Protein AF-A0A3N5PC79-F1 (afdb_monomer_lite)

Foldseek 3Di:
DDDDDDDDPPPDDDDDDDDDDDDDDDDPDPDDDPDDDDDDQLCDDAQVSLDPVQLQWRWGQDPSDTDIDGHDFAFRPDDDAQQQWTWTHDRSHTDIDGHFVSWDDPVDPQWDWTDDRRHTDTHGDD

Sequence (126 aa):
MKGHAATIVVSLCVLGLSFSACGSGSTSNASGSDAGSDANVIECVVSADCEDKNPCTLSECVDNVCEQELAPDGDAEDQTEGDCRKTVCKFGSPQYEIDNGDVPDDDEPCTLDVCSNGLPSSTPKL

Structure (mmCIF, N/CA/C/O backbone):
data_AF-A0A3N5PC79-F1
#
_entry.id   AF-A0A3N5PC79-F1
#
loop_
_atom_site.group_PDB
_atom_site.id
_atom_site.type_symbol
_atom_site.label_atom_id
_atom_site.label_alt_id
_atom_site.label_comp_id
_atom_site.label_asym_id
_atom_site.label_entity_id
_atom_site.label_seq_id
_atom_site.pdbx_PDB_ins_code
_atom_site.Cartn_x
_atom_site.Cartn_y
_atom_site.Cartn_z
_atom_site.occupancy
_atom_site.B_iso_or_equiv
_atom_site.auth_seq_id
_atom_site.auth_comp_id
_atom_site.auth_asym_id
_atom_site.auth_atom_id
_atom_site.pdbx_PDB_model_num
ATOM 1 N N . MET A 1 1 ? -11.152 -39.078 -16.087 1.00 46.62 1 MET A N 1
ATOM 2 C CA . MET A 1 1 ? -11.091 -39.834 -14.817 1.00 46.62 1 MET A CA 1
ATOM 3 C C . MET A 1 1 ? -9.897 -40.780 -14.879 1.00 46.62 1 MET A C 1
ATOM 5 O O . MET A 1 1 ? -10.026 -41.903 -15.345 1.00 46.62 1 MET A O 1
ATOM 9 N N . LYS A 1 2 ? -8.707 -40.280 -14.543 1.00 44.22 2 LYS A N 1
ATOM 10 C CA . LYS A 1 2 ? -7.456 -41.049 -14.477 1.00 44.22 2 LYS A CA 1
ATOM 11 C C . LYS A 1 2 ? -6.890 -40.783 -13.086 1.00 44.22 2 LYS A C 1
ATOM 13 O O . LYS A 1 2 ? -6.704 -39.626 -12.721 1.00 44.22 2 LYS A O 1
ATOM 18 N N . GLY A 1 3 ? -6.827 -41.844 -12.285 1.00 42.31 3 GLY A N 1
ATOM 19 C CA . GLY A 1 3 ? -6.562 -41.791 -10.852 1.00 42.31 3 GLY A CA 1
ATOM 20 C C . GLY A 1 3 ? -5.117 -41.410 -10.560 1.00 42.31 3 GLY A C 1
ATOM 21 O O . GLY A 1 3 ? -4.196 -42.032 -11.082 1.00 42.31 3 GLY A O 1
ATOM 22 N N . HIS A 1 4 ? -4.944 -40.396 -9.718 1.00 49.94 4 HIS A N 1
ATOM 23 C CA . HIS A 1 4 ? -3.666 -40.057 -9.113 1.00 49.94 4 HIS A CA 1
ATOM 24 C C . HIS A 1 4 ? -3.476 -40.971 -7.901 1.00 49.94 4 HIS A C 1
ATOM 26 O O . HIS A 1 4 ? -4.223 -40.885 -6.927 1.00 49.94 4 HIS A O 1
ATOM 32 N N . ALA A 1 5 ? -2.526 -41.899 -8.001 1.00 51.75 5 ALA A N 1
ATOM 33 C CA . ALA A 1 5 ? -2.123 -42.751 -6.895 1.00 51.75 5 ALA A CA 1
ATOM 34 C C . ALA A 1 5 ? -1.382 -41.899 -5.853 1.00 51.75 5 ALA A C 1
ATOM 36 O O . ALA A 1 5 ? -0.347 -41.305 -6.144 1.00 51.75 5 ALA A O 1
ATOM 37 N N . ALA A 1 6 ? -1.955 -41.825 -4.654 1.00 50.81 6 ALA A N 1
ATOM 38 C CA . ALA A 1 6 ? -1.382 -41.169 -3.493 1.00 50.81 6 ALA A CA 1
ATOM 39 C C . ALA A 1 6 ? -0.242 -42.024 -2.918 1.00 50.81 6 ALA A C 1
ATOM 41 O O . ALA A 1 6 ? -0.481 -43.113 -2.396 1.00 50.81 6 ALA A O 1
ATOM 42 N N . THR A 1 7 ? 0.990 -41.524 -2.986 1.00 51.09 7 THR A N 1
ATOM 43 C CA . THR A 1 7 ? 2.131 -42.112 -2.274 1.00 51.09 7 THR A CA 1
ATOM 44 C C . THR A 1 7 ? 2.308 -41.360 -0.959 1.00 51.09 7 THR A C 1
ATOM 46 O O . THR A 1 7 ? 2.876 -40.273 -0.917 1.00 51.09 7 THR A O 1
ATOM 49 N N . ILE A 1 8 ? 1.771 -41.929 0.119 1.00 56.06 8 ILE A N 1
ATOM 50 C CA . ILE A 1 8 ? 1.940 -41.438 1.490 1.00 56.06 8 ILE A CA 1
ATOM 51 C C . ILE A 1 8 ? 3.321 -41.894 1.977 1.00 56.06 8 ILE A C 1
ATOM 53 O O . ILE A 1 8 ? 3.517 -43.067 2.293 1.00 56.06 8 ILE A O 1
ATOM 57 N N . VAL A 1 9 ? 4.286 -40.977 2.047 1.00 55.69 9 VAL A N 1
ATOM 58 C CA . VAL A 1 9 ? 5.548 -41.203 2.766 1.00 55.69 9 VAL A CA 1
ATOM 59 C C . VAL A 1 9 ? 5.319 -40.961 4.256 1.00 55.69 9 VAL A C 1
ATOM 61 O O . VAL A 1 9 ? 5.423 -39.847 4.761 1.00 55.69 9 VAL A O 1
ATOM 64 N N . VAL A 1 10 ? 4.964 -42.030 4.968 1.00 54.50 10 VAL A N 1
ATOM 65 C CA . VAL A 1 10 ? 4.927 -42.052 6.434 1.00 54.50 10 VAL A CA 1
ATOM 66 C C . VAL A 1 10 ? 6.371 -42.050 6.943 1.00 54.50 10 VAL A C 1
ATOM 68 O O . VAL A 1 10 ? 7.005 -43.099 7.031 1.00 54.50 10 VAL A O 1
ATOM 71 N N . SER A 1 11 ? 6.910 -40.871 7.257 1.00 65.12 11 SER A N 1
ATOM 72 C CA . SER A 1 11 ? 8.183 -40.745 7.975 1.00 65.12 11 SER A CA 1
ATOM 73 C C . SER A 1 11 ? 7.909 -40.788 9.479 1.00 65.12 11 SER A C 1
ATOM 75 O O . SER A 1 11 ? 7.469 -39.810 10.083 1.00 65.12 11 SER A O 1
ATOM 77 N N . LEU A 1 12 ? 8.097 -41.971 10.065 1.00 54.81 12 LEU A N 1
ATOM 78 C CA . LEU A 1 12 ? 7.927 -42.252 11.488 1.00 54.81 12 LEU A CA 1
ATOM 79 C C . LEU A 1 12 ? 9.292 -42.246 12.196 1.00 54.81 12 LEU A C 1
ATOM 81 O O . LEU A 1 12 ? 10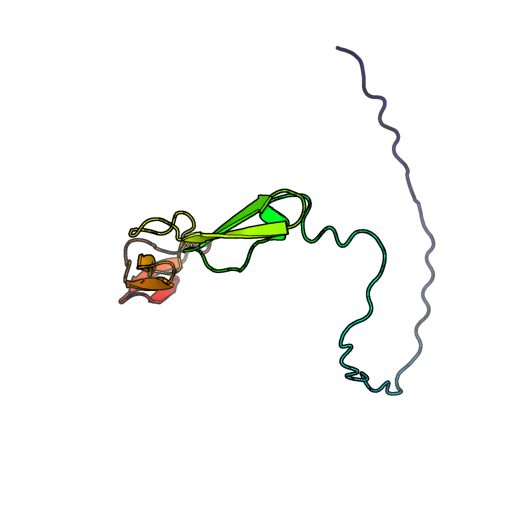.140 -43.087 11.926 1.00 54.81 12 LEU A O 1
ATOM 85 N N . CYS A 1 13 ? 9.408 -41.340 13.171 1.00 45.62 13 CYS A N 1
ATOM 86 C CA . CYS A 1 13 ? 10.140 -41.474 14.435 1.00 45.62 13 CYS A CA 1
ATOM 87 C C . CYS A 1 13 ? 11.677 -41.648 14.405 1.00 45.62 13 CYS A C 1
ATOM 89 O O . CYS A 1 13 ? 12.191 -42.760 14.330 1.00 45.62 13 CYS A O 1
ATOM 91 N N . VAL A 1 14 ? 12.409 -40.565 14.699 1.00 59.50 14 VAL A N 1
ATOM 92 C CA . VAL A 1 14 ? 13.626 -40.662 15.526 1.00 59.50 14 VAL A CA 1
ATOM 93 C C . VAL A 1 14 ? 13.516 -39.653 16.667 1.00 59.50 14 VAL A C 1
ATOM 95 O O . VAL A 1 14 ? 13.789 -38.466 16.519 1.00 59.50 14 VAL A O 1
ATOM 98 N N . LEU A 1 15 ? 13.066 -40.150 17.819 1.00 56.19 15 LEU A N 1
ATOM 99 C CA . LEU A 1 15 ? 13.215 -39.499 19.116 1.00 56.19 15 LEU A CA 1
ATOM 100 C C . LEU A 1 15 ? 14.710 -39.440 19.458 1.00 56.19 15 LEU A C 1
ATOM 102 O O . LEU A 1 15 ? 15.323 -40.467 19.741 1.00 56.19 15 LEU A O 1
ATOM 106 N N . GLY A 1 16 ? 15.283 -38.239 19.446 1.00 55.56 16 GLY A N 1
ATOM 107 C CA . GLY A 1 16 ? 16.656 -37.975 19.870 1.00 55.56 16 GLY A CA 1
ATOM 108 C C . GLY A 1 16 ? 16.728 -36.679 20.667 1.00 55.56 16 GLY A C 1
ATOM 109 O O . GLY A 1 16 ? 17.079 -35.635 20.132 1.00 55.56 16 GLY A O 1
ATOM 110 N N . LEU A 1 17 ? 16.359 -36.743 21.948 1.00 57.84 17 LEU A N 1
ATOM 111 C CA . LEU A 1 17 ? 16.592 -35.669 22.914 1.00 57.84 17 LEU A CA 1
ATOM 112 C C . LEU A 1 17 ? 18.095 -35.568 23.205 1.00 57.84 17 LEU A C 1
ATOM 114 O O . LEU A 1 17 ? 18.712 -36.534 23.652 1.00 57.84 17 LEU A O 1
ATOM 118 N N . SER A 1 18 ? 18.684 -34.392 23.009 1.00 63.94 18 SER A N 1
ATOM 119 C CA . SER A 1 18 ? 19.981 -34.024 23.585 1.00 63.94 18 SER A CA 1
ATOM 120 C C . SER A 1 18 ? 19.963 -32.539 23.943 1.00 63.94 18 SER A C 1
ATOM 122 O O . SER A 1 18 ? 19.897 -31.679 23.072 1.00 63.94 18 SER A O 1
ATOM 124 N N . PHE A 1 19 ? 19.980 -32.256 25.246 1.00 59.66 19 PHE A N 1
ATOM 125 C CA . PHE A 1 19 ? 20.187 -30.929 25.825 1.00 59.66 19 PHE A CA 1
ATOM 126 C C . PHE A 1 19 ? 21.679 -30.743 26.150 1.00 59.66 19 PHE A C 1
ATOM 128 O O . PHE A 1 19 ? 22.242 -31.590 26.841 1.00 59.66 19 PHE A O 1
ATOM 135 N N . SER A 1 20 ? 22.295 -29.650 25.681 1.00 63.16 20 SER A N 1
ATOM 136 C CA . SER A 1 20 ? 23.518 -28.976 26.195 1.00 63.16 20 SER A CA 1
ATOM 137 C C . SER A 1 20 ? 24.054 -28.055 25.087 1.00 63.16 20 SER A C 1
ATOM 139 O O . SER A 1 20 ? 24.104 -28.490 23.948 1.00 63.16 20 SER A O 1
ATOM 141 N N . ALA A 1 21 ? 24.529 -26.824 25.269 1.00 50.47 21 ALA A N 1
ATOM 142 C CA . ALA A 1 21 ? 24.688 -25.925 26.404 1.00 50.47 21 ALA A CA 1
ATOM 143 C C . ALA A 1 21 ? 25.015 -24.515 25.840 1.00 50.47 21 ALA A C 1
ATOM 145 O O . ALA A 1 21 ? 25.256 -24.344 24.647 1.00 50.47 21 ALA A O 1
ATOM 146 N N . CYS A 1 22 ? 25.012 -23.519 26.726 1.00 54.88 22 CYS A N 1
ATOM 147 C CA . CYS A 1 22 ? 25.282 -22.095 26.514 1.00 54.88 22 CYS A CA 1
ATOM 148 C C . CYS A 1 22 ? 26.673 -21.764 25.922 1.00 54.88 22 CYS A C 1
ATOM 150 O O . CYS A 1 22 ? 27.679 -22.297 26.380 1.00 54.88 22 CYS A O 1
ATOM 152 N N . GLY A 1 23 ? 26.696 -20.767 25.022 1.00 51.34 23 GLY A N 1
ATOM 153 C CA . GLY A 1 23 ? 27.718 -19.714 24.962 1.00 51.34 23 GLY A CA 1
ATOM 154 C C . GLY A 1 23 ? 28.928 -19.930 24.049 1.00 51.34 23 GLY A C 1
ATOM 155 O O . GLY A 1 23 ? 29.824 -20.696 24.384 1.00 51.34 23 GLY A O 1
ATOM 156 N N . SER A 1 24 ? 29.032 -19.134 22.976 1.00 50.31 24 SER A N 1
ATOM 157 C CA . SER A 1 24 ? 30.162 -18.217 22.700 1.00 50.31 24 SER A CA 1
ATOM 158 C C . SER A 1 24 ? 30.006 -17.551 21.329 1.00 50.31 24 SER A C 1
ATOM 160 O O . SER A 1 24 ? 29.493 -18.148 20.390 1.00 50.31 24 SER A O 1
ATOM 162 N N . GLY A 1 25 ? 30.398 -16.279 21.260 1.00 55.03 25 GLY A N 1
ATOM 163 C CA . GLY A 1 25 ? 30.083 -15.355 20.177 1.00 55.03 25 GLY A CA 1
ATOM 164 C C . GLY A 1 25 ? 30.579 -15.749 18.789 1.00 55.03 25 GLY A C 1
ATOM 165 O O . GLY A 1 25 ? 31.558 -16.469 18.606 1.00 55.03 25 GLY A O 1
ATOM 166 N N . SER A 1 26 ? 29.912 -15.188 17.789 1.00 57.38 26 SER A N 1
ATOM 167 C CA . SER A 1 26 ? 30.460 -15.025 16.452 1.00 57.38 26 SER A CA 1
ATOM 168 C C . SER A 1 26 ? 30.000 -13.676 15.928 1.00 57.38 26 SER A 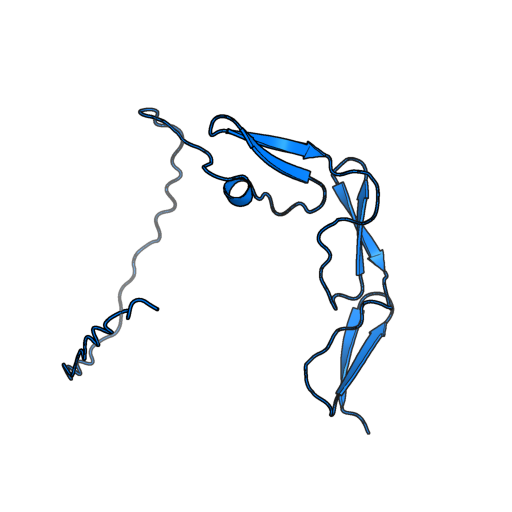C 1
ATOM 170 O O . SER A 1 26 ? 28.820 -13.418 15.719 1.00 57.38 26 SER A O 1
ATOM 172 N N . THR A 1 27 ? 30.985 -12.798 15.821 1.00 51.34 27 THR A N 1
ATOM 173 C CA . THR A 1 27 ? 30.979 -11.529 15.112 1.00 51.34 27 THR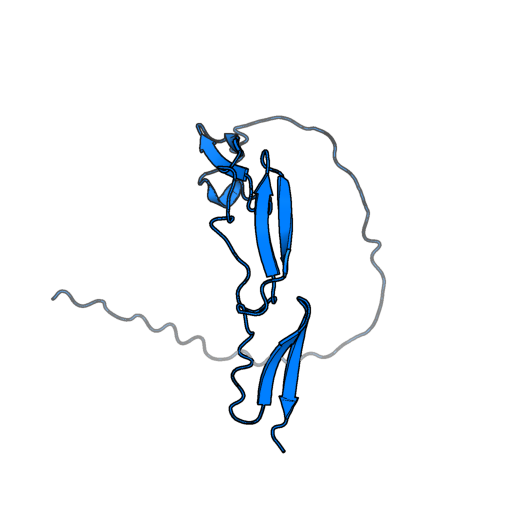 A CA 1
ATOM 174 C C . THR A 1 27 ? 30.312 -11.687 13.746 1.00 51.34 27 THR A C 1
ATOM 176 O O . THR A 1 27 ? 30.863 -12.352 12.869 1.00 51.34 27 THR A O 1
ATOM 179 N N . SER A 1 28 ? 29.149 -11.071 13.538 1.00 55.94 28 SER A N 1
ATOM 180 C CA . SER A 1 28 ? 28.620 -10.849 12.194 1.00 55.94 28 SER A CA 1
ATOM 181 C C . SER A 1 28 ? 29.512 -9.817 11.512 1.00 55.94 28 SER A C 1
ATOM 183 O O . SER A 1 28 ? 29.421 -8.611 11.736 1.00 55.94 28 SER A O 1
ATOM 185 N N . ASN A 1 29 ? 30.447 -10.362 10.745 1.00 55.38 29 ASN A N 1
ATOM 186 C CA . ASN A 1 29 ? 31.326 -9.686 9.818 1.00 55.38 29 ASN A CA 1
ATOM 187 C C . ASN A 1 29 ? 30.466 -8.949 8.778 1.00 55.38 29 ASN A C 1
ATOM 189 O O . ASN A 1 29 ? 29.943 -9.565 7.853 1.00 55.38 29 ASN A O 1
ATOM 193 N N . ALA A 1 30 ? 30.296 -7.637 8.944 1.00 57.66 30 ALA A N 1
ATOM 194 C CA . ALA A 1 30 ? 29.848 -6.768 7.868 1.00 57.66 30 ALA A CA 1
ATOM 195 C C . ALA A 1 30 ? 31.009 -6.636 6.875 1.00 57.66 30 ALA A C 1
ATOM 197 O O . ALA A 1 30 ? 31.887 -5.788 7.026 1.00 57.66 30 ALA A O 1
ATOM 198 N N . SER A 1 31 ? 31.055 -7.526 5.889 1.00 56.69 31 SER A N 1
ATOM 199 C CA . SER A 1 31 ? 31.851 -7.315 4.686 1.00 56.69 31 SER A CA 1
ATOM 200 C C . SER A 1 31 ? 30.900 -6.919 3.574 1.00 56.69 31 SER A C 1
ATOM 202 O O . SER A 1 31 ? 30.129 -7.740 3.086 1.00 56.69 31 SER A O 1
ATOM 204 N N . GLY A 1 32 ? 30.962 -5.639 3.205 1.00 58.12 32 GLY A N 1
ATOM 205 C CA . GLY A 1 32 ? 30.520 -5.197 1.894 1.00 58.12 32 GLY A CA 1
ATOM 206 C C . GLY A 1 32 ? 31.238 -5.997 0.809 1.00 58.12 32 GLY A C 1
ATOM 207 O O . GLY A 1 32 ? 32.350 -6.497 1.003 1.00 58.12 32 GLY A O 1
ATOM 208 N N . SER A 1 33 ? 30.576 -6.165 -0.322 1.00 56.16 33 SER A N 1
ATOM 209 C CA . SER A 1 33 ? 31.168 -6.758 -1.513 1.00 56.16 33 SER A CA 1
ATOM 210 C C . SER A 1 33 ? 30.676 -5.963 -2.708 1.00 56.16 33 SER A C 1
ATOM 212 O O . SER A 1 33 ? 29.598 -6.209 -3.238 1.00 56.16 33 SER A O 1
ATOM 214 N N . ASP A 1 34 ? 31.482 -4.970 -3.072 1.00 54.44 34 ASP A N 1
ATOM 215 C CA . ASP A 1 34 ? 31.491 -4.386 -4.403 1.00 54.44 34 ASP A CA 1
ATOM 216 C C . ASP A 1 34 ? 31.979 -5.434 -5.425 1.00 54.44 34 ASP A C 1
ATOM 218 O O . ASP A 1 34 ? 32.950 -6.147 -5.177 1.00 54.44 34 ASP A O 1
ATOM 222 N N . ALA A 1 35 ? 31.293 -5.470 -6.570 1.00 62.72 35 ALA A N 1
ATOM 223 C CA . ALA A 1 35 ? 31.724 -5.871 -7.916 1.00 62.72 35 ALA A CA 1
ATOM 224 C C . ALA A 1 35 ? 32.612 -7.128 -8.119 1.00 62.72 35 ALA A C 1
ATOM 226 O O . ALA A 1 35 ? 33.826 -7.115 -7.917 1.00 62.72 35 ALA A O 1
ATOM 227 N N . GLY A 1 36 ? 32.017 -8.154 -8.745 1.00 49.66 36 GLY A N 1
ATOM 228 C CA . GLY A 1 36 ? 32.711 -9.238 -9.449 1.00 49.66 36 GLY A CA 1
ATOM 229 C C . GLY A 1 36 ? 31.810 -9.865 -10.520 1.00 49.66 36 GLY A C 1
ATOM 230 O O . GLY A 1 36 ? 30.896 -10.615 -10.201 1.00 49.66 36 GLY A O 1
ATOM 231 N N . SER A 1 37 ? 32.048 -9.520 -11.783 1.00 68.25 37 SER A N 1
ATOM 232 C CA . SER A 1 37 ? 31.387 -10.043 -12.986 1.00 68.25 37 SER A CA 1
ATOM 233 C C . SER A 1 37 ? 31.817 -11.479 -13.315 1.00 68.25 37 SER A C 1
ATOM 235 O O . SER A 1 37 ? 33.019 -11.718 -13.343 1.00 68.25 37 SER A O 1
ATOM 237 N 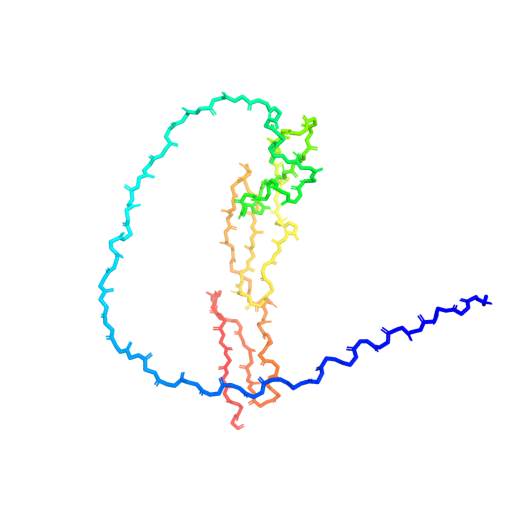N . ASP A 1 38 ? 30.870 -12.387 -13.610 1.00 57.62 38 ASP A N 1
ATOM 238 C CA . ASP A 1 38 ? 30.854 -13.250 -14.816 1.00 57.62 38 ASP A CA 1
ATOM 239 C C . ASP A 1 38 ? 29.710 -14.302 -14.802 1.00 57.62 38 ASP A C 1
ATOM 241 O O . ASP A 1 38 ? 29.508 -15.007 -13.817 1.00 57.62 38 ASP A O 1
ATOM 245 N N . ALA A 1 39 ? 29.044 -14.442 -15.963 1.00 55.44 39 ALA A N 1
ATOM 246 C CA . ALA A 1 39 ? 28.032 -15.434 -16.386 1.00 55.44 39 ALA A CA 1
ATOM 247 C C . ALA A 1 39 ? 26.545 -15.199 -16.008 1.00 55.44 39 ALA A C 1
ATOM 249 O O . ALA A 1 39 ? 26.055 -15.666 -14.989 1.00 55.44 39 ALA A O 1
ATOM 250 N N . ASN A 1 40 ? 25.823 -14.566 -16.947 1.00 52.53 40 ASN A N 1
ATOM 251 C CA . ASN A 1 40 ? 24.359 -14.434 -17.040 1.00 52.53 40 ASN A CA 1
ATOM 252 C C . ASN A 1 40 ? 23.687 -13.934 -15.749 1.00 52.53 40 ASN A C 1
ATOM 254 O O . ASN A 1 40 ? 23.045 -14.691 -15.024 1.00 52.53 40 ASN A O 1
ATOM 258 N N . VAL A 1 41 ? 23.860 -12.639 -15.471 1.00 67.38 41 VAL A N 1
ATOM 259 C CA . VAL A 1 41 ? 23.102 -11.950 -14.423 1.00 67.38 41 VAL A CA 1
ATOM 260 C C . VAL A 1 41 ? 21.674 -11.782 -14.941 1.00 67.38 41 VAL A C 1
ATOM 262 O O . VAL A 1 41 ? 21.332 -10.756 -15.514 1.00 67.38 41 VAL A O 1
ATOM 265 N N . ILE A 1 42 ? 20.880 -12.845 -14.821 1.00 72.31 42 ILE A N 1
ATOM 266 C CA . ILE A 1 42 ? 19.424 -12.751 -14.877 1.00 72.31 42 ILE A CA 1
ATOM 267 C C . ILE A 1 42 ? 19.034 -11.960 -13.633 1.00 72.31 42 ILE A C 1
ATOM 269 O O . ILE A 1 42 ? 19.152 -12.476 -12.521 1.00 72.31 42 ILE A O 1
ATOM 273 N N . GLU A 1 43 ? 18.653 -10.700 -13.814 1.00 85.12 43 GLU A N 1
ATOM 274 C CA . GLU A 1 43 ? 18.195 -9.846 -12.716 1.00 85.12 43 GLU A CA 1
ATOM 275 C C . GLU A 1 43 ? 16.776 -10.234 -12.290 1.00 85.12 43 GLU A C 1
ATOM 277 O O . GLU A 1 43 ? 16.447 -10.198 -11.108 1.00 85.12 43 GLU A O 1
ATOM 282 N N . CYS A 1 44 ? 15.970 -10.696 -13.246 1.00 94.56 44 CYS A N 1
ATOM 283 C CA . CYS A 1 44 ? 14.604 -11.142 -13.029 1.00 94.56 44 CYS A CA 1
ATOM 284 C C . CYS A 1 44 ? 14.218 -12.255 -14.009 1.00 94.56 44 CYS A C 1
ATOM 286 O O . CYS A 1 44 ? 14.741 -12.334 -15.123 1.00 94.56 44 CYS A O 1
ATOM 288 N N . VAL A 1 45 ? 13.283 -13.112 -13.605 1.00 95.44 45 VAL A N 1
ATOM 289 C CA . VAL A 1 45 ? 12.644 -14.118 -14.471 1.00 95.44 45 VAL A CA 1
ATOM 290 C C . VAL A 1 45 ? 11.179 -13.758 -14.714 1.00 95.44 45 VAL A C 1
ATOM 292 O O . VAL A 1 45 ? 10.634 -14.041 -15.782 1.00 95.44 45 VAL A O 1
ATOM 295 N N . VAL A 1 46 ? 10.534 -13.136 -13.729 1.00 94.69 46 VAL A N 1
ATOM 296 C CA . VAL A 1 46 ? 9.163 -12.622 -13.797 1.00 94.69 46 VAL A CA 1
ATOM 297 C C . VAL A 1 46 ? 9.103 -11.210 -13.220 1.00 94.69 46 VAL A C 1
ATOM 299 O O . VAL A 1 46 ? 9.931 -10.839 -12.395 1.00 94.69 46 VAL A O 1
ATOM 302 N N . SER A 1 47 ? 8.095 -10.420 -13.597 1.00 93.00 47 SER A N 1
ATOM 303 C CA . SER A 1 47 ? 7.935 -9.036 -13.115 1.00 93.00 47 SER A CA 1
ATOM 304 C C . SER A 1 47 ? 7.860 -8.911 -11.586 1.00 93.00 47 SER A C 1
ATOM 306 O O . SER A 1 47 ? 8.287 -7.906 -11.031 1.00 93.00 47 SER A O 1
ATOM 308 N N . ALA A 1 48 ? 7.382 -9.950 -10.891 1.00 91.88 48 ALA A N 1
ATOM 309 C CA . ALA A 1 48 ? 7.349 -9.991 -9.427 1.00 91.88 48 ALA A CA 1
ATOM 310 C C . ALA A 1 48 ? 8.749 -10.002 -8.779 1.00 91.88 48 ALA A C 1
ATOM 312 O O . ALA A 1 48 ? 8.884 -9.588 -7.632 1.00 91.88 48 ALA A O 1
ATOM 313 N N . ASP A 1 49 ? 9.792 -10.429 -9.499 1.00 94.19 49 ASP A N 1
ATOM 314 C CA . ASP A 1 49 ? 11.177 -10.364 -9.009 1.00 94.19 49 ASP A CA 1
ATOM 315 C C . ASP A 1 49 ? 11.691 -8.911 -8.944 1.00 94.19 49 ASP A C 1
ATOM 317 O O . ASP A 1 49 ? 12.665 -8.628 -8.251 1.00 94.19 49 ASP A O 1
ATOM 321 N N . CYS A 1 50 ? 11.018 -7.991 -9.645 1.00 93.12 50 CYS A N 1
ATOM 322 C CA . CYS A 1 50 ? 11.362 -6.575 -9.760 1.00 93.12 50 CYS A CA 1
ATOM 323 C C . CYS A 1 50 ? 10.552 -5.665 -8.820 1.00 93.12 50 CYS A C 1
ATOM 325 O O . CYS A 1 50 ? 10.581 -4.443 -8.975 1.00 93.12 50 CYS A O 1
ATOM 327 N N . GLU A 1 51 ? 9.782 -6.229 -7.885 1.00 90.62 51 GLU A N 1
ATOM 328 C CA . GLU A 1 51 ? 8.943 -5.455 -6.967 1.00 90.62 51 GLU A CA 1
ATOM 329 C C . GLU A 1 51 ? 9.800 -4.528 -6.079 1.00 90.62 51 GLU A C 1
ATOM 331 O O . GLU A 1 51 ? 10.632 -4.984 -5.292 1.00 90.62 51 GLU A O 1
ATOM 336 N N . ASP A 1 52 ? 9.576 -3.216 -6.172 1.00 91.50 52 ASP A N 1
ATOM 337 C CA . ASP A 1 52 ? 10.364 -2.177 -5.490 1.00 91.50 52 ASP A CA 1
ATOM 338 C C . ASP A 1 52 ? 9.660 -1.585 -4.251 1.00 91.50 52 ASP A C 1
ATOM 340 O O . ASP A 1 52 ? 10.178 -0.670 -3.606 1.00 91.50 52 ASP A O 1
ATOM 344 N N . LYS A 1 53 ? 8.488 -2.134 -3.899 1.00 92.31 53 LYS A N 1
ATOM 345 C CA . LYS A 1 53 ? 7.597 -1.677 -2.816 1.00 92.31 53 LYS A CA 1
ATOM 346 C C . LYS A 1 53 ? 7.034 -0.268 -3.008 1.00 92.31 53 LYS A C 1
ATOM 348 O O . LYS A 1 53 ? 6.453 0.277 -2.067 1.00 92.31 53 LYS A O 1
ATOM 353 N N . ASN A 1 54 ? 7.166 0.318 -4.193 1.00 95.12 54 ASN A N 1
ATOM 354 C CA . ASN A 1 54 ? 6.502 1.560 -4.534 1.00 95.12 54 ASN A CA 1
ATOM 355 C C . ASN A 1 54 ? 5.214 1.247 -5.320 1.00 95.12 54 ASN A C 1
ATOM 357 O O . ASN A 1 54 ? 5.278 0.866 -6.481 1.00 95.12 54 ASN A O 1
ATOM 361 N N . PRO A 1 55 ? 4.020 1.462 -4.737 1.00 96.06 55 PRO A N 1
ATOM 362 C CA . PRO A 1 55 ? 2.751 1.171 -5.414 1.00 96.06 55 PRO A CA 1
ATOM 363 C C . PRO A 1 55 ? 2.454 2.132 -6.582 1.00 96.06 55 PRO A C 1
ATOM 365 O O . PRO A 1 55 ? 1.429 2.014 -7.246 1.00 96.06 55 PRO A O 1
ATOM 368 N N . CYS A 1 56 ? 3.329 3.116 -6.812 1.00 97.81 56 CYS A N 1
ATOM 369 C CA . CYS A 1 56 ? 3.224 4.097 -7.883 1.00 97.81 56 CYS A CA 1
ATOM 370 C C . CYS A 1 56 ? 4.239 3.893 -9.010 1.00 97.81 56 CYS A C 1
ATOM 372 O O . CYS A 1 56 ? 4.364 4.750 -9.889 1.00 97.81 56 CYS A O 1
ATOM 374 N N . THR A 1 57 ? 4.938 2.766 -9.016 1.00 96.69 57 THR A N 1
ATOM 375 C CA . THR A 1 57 ? 5.741 2.294 -10.142 1.00 96.69 57 THR A CA 1
ATOM 376 C C . THR A 1 57 ? 5.224 0.938 -10.599 1.00 96.69 57 THR A C 1
ATOM 378 O O . THR A 1 57 ? 4.660 0.160 -9.834 1.00 96.69 57 THR A O 1
ATOM 381 N N . LEU A 1 58 ? 5.370 0.679 -11.891 1.00 93.75 58 LEU A N 1
ATOM 382 C CA . LEU A 1 58 ? 5.090 -0.604 -12.508 1.00 93.75 58 LEU A CA 1
ATOM 383 C C . LEU A 1 58 ? 6.431 -1.226 -12.861 1.00 93.75 58 LEU A C 1
ATOM 385 O O . LEU A 1 58 ? 7.177 -0.669 -13.665 1.00 93.75 58 LEU A O 1
ATOM 389 N N . SER A 1 59 ? 6.729 -2.365 -12.247 1.00 94.12 59 SER A N 1
ATOM 390 C CA . SER A 1 59 ? 7.937 -3.122 -12.545 1.00 94.12 59 SER A CA 1
ATOM 391 C C . SER A 1 59 ? 7.633 -4.217 -13.559 1.00 94.12 59 SER A C 1
ATOM 393 O O . SER A 1 59 ? 6.735 -5.034 -13.346 1.00 94.12 59 SER A O 1
ATOM 395 N N . GLU A 1 60 ? 8.402 -4.275 -14.641 1.00 94.75 60 GLU A N 1
ATOM 396 C CA . GLU A 1 60 ? 8.334 -5.343 -15.635 1.00 94.75 60 GLU A CA 1
ATOM 397 C C . GLU A 1 60 ? 9.699 -6.011 -15.784 1.00 94.75 60 GLU A C 1
ATOM 399 O O . GLU A 1 60 ? 10.739 -5.356 -15.783 1.00 94.75 60 GLU A O 1
ATOM 404 N N . CYS A 1 61 ? 9.694 -7.337 -15.911 1.00 96.12 61 CYS A N 1
ATOM 405 C CA . CYS A 1 61 ? 10.899 -8.066 -16.266 1.00 96.12 61 CYS A CA 1
ATOM 406 C C . CYS A 1 61 ? 10.987 -8.221 -17.787 1.00 96.12 61 CYS A C 1
ATOM 408 O O . CYS A 1 61 ? 10.278 -9.047 -18.369 1.00 96.12 61 CYS A O 1
ATOM 410 N N . VAL A 1 62 ? 11.877 -7.459 -18.421 1.00 95.25 62 VAL A N 1
ATOM 411 C CA . VAL A 1 62 ? 12.088 -7.462 -19.874 1.00 95.25 62 VAL A CA 1
ATOM 412 C C . VAL A 1 62 ? 13.515 -7.910 -20.162 1.00 95.25 62 VAL A C 1
ATOM 414 O O . VAL A 1 62 ? 14.471 -7.368 -19.623 1.00 95.25 62 VAL A O 1
ATOM 417 N N . ASP A 1 63 ? 13.677 -8.951 -20.983 1.00 94.12 63 ASP A N 1
ATOM 418 C CA . ASP A 1 63 ? 14.991 -9.503 -21.353 1.00 94.12 63 ASP A CA 1
ATOM 419 C C . ASP A 1 63 ? 15.920 -9.821 -20.155 1.00 94.12 63 ASP A C 1
ATOM 421 O O . ASP A 1 63 ? 17.147 -9.797 -20.270 1.00 94.12 63 ASP A O 1
ATOM 425 N N . ASN A 1 64 ? 15.330 -10.243 -19.029 1.00 94.25 64 ASN A N 1
ATOM 426 C CA . ASN A 1 64 ? 15.991 -10.525 -17.744 1.00 94.25 64 ASN A CA 1
ATOM 427 C C . ASN A 1 64 ? 16.552 -9.287 -17.019 1.00 94.25 64 ASN A C 1
ATOM 429 O O . ASN A 1 64 ? 17.459 -9.431 -16.195 1.00 94.25 64 ASN A O 1
ATOM 433 N N . VAL A 1 65 ? 16.024 -8.101 -17.323 1.00 93.75 65 VAL A N 1
ATOM 434 C CA . VAL A 1 65 ? 16.334 -6.819 -16.681 1.00 93.75 65 VAL A CA 1
ATOM 435 C C . VAL A 1 65 ? 15.045 -6.225 -16.116 1.00 93.75 65 VAL A C 1
ATOM 437 O O . VAL A 1 65 ? 13.988 -6.306 -16.744 1.00 93.75 65 VAL A O 1
ATOM 440 N N . CYS A 1 66 ? 15.130 -5.632 -14.927 1.00 94.75 66 CYS A N 1
ATOM 441 C CA . CYS A 1 66 ? 13.996 -4.935 -14.331 1.00 94.75 66 CYS A CA 1
ATOM 442 C C . CYS A 1 66 ? 13.841 -3.541 -14.942 1.00 94.75 66 CYS A C 1
ATOM 444 O O . CYS A 1 66 ? 14.673 -2.656 -14.728 1.00 94.75 66 CYS A O 1
ATOM 446 N N . GLU A 1 67 ? 12.752 -3.329 -15.668 1.00 94.50 67 GLU A N 1
ATOM 447 C CA . GLU A 1 67 ? 12.338 -2.016 -16.153 1.00 94.50 67 GLU A CA 1
ATOM 448 C C . GLU A 1 67 ? 11.255 -1.441 -15.232 1.00 94.50 67 GLU A C 1
ATOM 450 O O . GLU A 1 67 ? 10.421 -2.175 -14.703 1.00 94.50 67 GLU A O 1
ATOM 455 N N . GLN A 1 68 ? 11.281 -0.121 -15.020 1.00 94.19 68 GLN A N 1
ATOM 456 C CA . GLN A 1 68 ? 10.283 0.594 -14.222 1.00 94.19 68 GLN A CA 1
ATOM 457 C C . GLN A 1 68 ? 9.574 1.646 -15.073 1.00 94.19 68 GLN A C 1
ATOM 459 O O . GLN A 1 68 ? 10.220 2.479 -15.716 1.00 94.19 68 GLN A O 1
ATOM 464 N N . GLU A 1 69 ? 8.249 1.657 -15.003 1.00 95.06 69 GLU A N 1
ATOM 465 C CA . GLU A 1 69 ? 7.391 2.719 -15.525 1.00 95.06 69 GLU A CA 1
ATOM 466 C C . GLU A 1 69 ? 6.644 3.411 -14.373 1.00 95.06 69 GLU A C 1
ATOM 468 O O . GLU A 1 69 ? 6.449 2.842 -13.300 1.00 95.06 69 GLU A O 1
ATOM 473 N N . LEU A 1 70 ? 6.228 4.664 -14.567 1.00 97.00 70 LEU A N 1
ATOM 474 C CA . LEU A 1 70 ? 5.372 5.356 -13.603 1.00 97.00 70 LEU A CA 1
ATOM 475 C C . LEU A 1 70 ? 3.937 4.840 -13.730 1.00 97.00 70 LEU A C 1
ATOM 477 O O . LEU A 1 70 ? 3.376 4.829 -14.827 1.00 97.00 70 LEU A O 1
ATOM 481 N N . ALA A 1 71 ? 3.311 4.500 -12.606 1.00 96.31 71 ALA A N 1
ATOM 482 C CA . ALA A 1 71 ? 1.877 4.259 -12.591 1.00 96.31 71 ALA A CA 1
ATOM 483 C C . ALA A 1 71 ? 1.110 5.550 -12.959 1.00 96.31 71 ALA A C 1
ATOM 485 O O . ALA A 1 71 ? 1.608 6.661 -12.720 1.00 96.31 71 ALA A O 1
ATOM 486 N N . PRO A 1 72 ? -0.108 5.435 -13.520 1.00 97.19 72 PRO A N 1
ATOM 487 C CA . PRO A 1 72 ? -0.964 6.587 -13.768 1.00 97.19 72 PRO A CA 1
ATOM 488 C C . PRO A 1 72 ? -1.223 7.412 -12.500 1.00 97.19 72 PRO A C 1
ATOM 490 O O . PRO A 1 72 ? -1.355 6.877 -11.401 1.00 97.19 72 PRO A O 1
ATOM 493 N N . ASP A 1 73 ? -1.360 8.729 -12.658 1.00 98.12 73 ASP A N 1
ATOM 494 C CA . ASP A 1 73 ? -1.811 9.591 -11.566 1.00 98.12 73 ASP A CA 1
ATOM 495 C C . ASP A 1 73 ? -3.248 9.221 -11.158 1.00 98.12 73 ASP A C 1
ATOM 497 O O . ASP A 1 73 ? -4.161 9.253 -11.986 1.00 98.12 73 ASP A O 1
ATOM 501 N N . GLY A 1 74 ? -3.475 8.959 -9.872 1.00 98.06 74 GLY A N 1
ATOM 502 C CA . GLY A 1 74 ? -4.768 8.483 -9.372 1.00 98.06 74 GLY A CA 1
ATOM 503 C C . GLY A 1 74 ? -4.616 7.602 -8.141 1.00 98.06 74 GLY A C 1
ATOM 504 O O . GLY A 1 74 ? -3.552 7.588 -7.532 1.00 98.06 74 GLY A O 1
ATOM 505 N N . ASP A 1 75 ? -5.677 6.896 -7.763 1.00 98.19 75 ASP A N 1
ATOM 506 C CA . ASP A 1 75 ? -5.601 5.874 -6.715 1.00 98.19 75 ASP A CA 1
ATOM 507 C C . ASP A 1 75 ? -4.608 4.791 -7.173 1.00 98.19 75 ASP A C 1
ATOM 509 O O . ASP A 1 75 ? -4.642 4.377 -8.333 1.00 98.19 75 ASP A O 1
ATOM 513 N N . ALA A 1 76 ? -3.694 4.372 -6.295 1.00 97.75 76 ALA A N 1
ATOM 514 C CA . ALA A 1 76 ? -2.810 3.251 -6.602 1.00 97.75 76 ALA A CA 1
ATOM 515 C C . ALA A 1 76 ? -3.637 1.964 -6.757 1.00 97.75 76 ALA A C 1
ATOM 517 O O . ALA A 1 76 ? -4.610 1.775 -6.025 1.00 97.75 76 ALA A O 1
ATOM 518 N N . GLU A 1 77 ? -3.246 1.078 -7.674 1.00 94.12 77 GLU A N 1
ATOM 519 C CA . GLU A 1 77 ? -3.944 -0.202 -7.883 1.00 94.12 77 GLU A CA 1
ATOM 520 C C . GLU A 1 77 ? -3.899 -1.072 -6.618 1.00 94.12 77 GLU A C 1
ATOM 522 O O . GLU A 1 77 ? -4.909 -1.652 -6.219 1.00 94.12 77 GLU A O 1
ATOM 527 N N . ASP A 1 78 ? -2.746 -1.082 -5.945 1.00 93.06 78 ASP A N 1
ATOM 528 C CA . ASP A 1 78 ? -2.552 -1.765 -4.672 1.00 93.06 78 ASP A CA 1
ATOM 529 C C . ASP A 1 78 ? -2.784 -0.792 -3.507 1.00 93.06 78 ASP A C 1
ATOM 531 O O . ASP A 1 78 ? -1.967 0.090 -3.223 1.00 93.06 78 ASP A O 1
ATOM 535 N N . GLN A 1 79 ? -3.916 -0.962 -2.821 1.00 97.19 79 GLN A N 1
ATOM 536 C CA . GLN A 1 79 ? -4.238 -0.284 -1.562 1.00 97.19 79 GLN A CA 1
ATOM 537 C C . GLN A 1 79 ? -3.959 -1.207 -0.371 1.00 97.19 79 GLN A C 1
ATOM 539 O O . GLN A 1 79 ? -4.002 -2.432 -0.491 1.00 97.19 79 GLN A O 1
ATOM 544 N N . THR A 1 80 ? -3.696 -0.621 0.798 1.00 96.94 80 THR A N 1
ATOM 545 C CA . THR A 1 80 ? -3.650 -1.382 2.054 1.00 96.94 80 THR A CA 1
ATOM 546 C C . THR A 1 80 ? -5.031 -1.336 2.687 1.00 96.94 80 THR A C 1
ATOM 548 O O . THR A 1 80 ? -5.451 -0.280 3.126 1.00 96.94 80 THR A O 1
ATOM 551 N N . GLU A 1 81 ? -5.737 -2.463 2.708 1.00 97.50 81 GLU A N 1
ATOM 552 C CA . GLU A 1 81 ? -7.070 -2.550 3.313 1.00 97.50 81 GLU A CA 1
ATOM 553 C C . GLU A 1 81 ? -7.006 -2.375 4.840 1.00 97.50 81 GLU A C 1
ATOM 555 O O . GLU A 1 81 ? -6.147 -2.957 5.512 1.00 97.50 81 GLU A O 1
ATOM 560 N N . GLY A 1 82 ? -7.934 -1.592 5.388 1.00 97.75 82 GLY A N 1
ATOM 561 C CA . GLY A 1 82 ? -8.103 -1.367 6.821 1.00 97.75 82 GLY A CA 1
ATOM 562 C C . GLY A 1 82 ? -7.056 -0.454 7.469 1.00 97.75 82 GLY A C 1
ATOM 563 O O . GLY A 1 82 ? -6.940 -0.442 8.699 1.00 97.75 82 GLY A O 1
ATOM 564 N N . ASP A 1 83 ? -6.263 0.290 6.694 1.00 97.94 83 ASP A N 1
ATOM 565 C CA . ASP A 1 83 ? -5.240 1.203 7.218 1.00 97.94 83 ASP A CA 1
ATOM 566 C C . ASP A 1 83 ? -5.753 2.640 7.425 1.00 97.94 83 ASP A C 1
ATOM 568 O O . ASP A 1 83 ? -5.022 3.496 7.944 1.00 97.94 83 ASP A O 1
ATOM 572 N N . CYS A 1 84 ? -7.029 2.880 7.106 1.00 98.50 84 CYS A N 1
ATOM 573 C CA . CYS A 1 84 ? -7.722 4.166 7.182 1.00 98.50 84 CYS A CA 1
ATOM 574 C C . CYS A 1 84 ? -7.153 5.233 6.246 1.00 98.50 84 CYS A C 1
ATOM 576 O O . CYS A 1 84 ? -7.282 6.447 6.498 1.00 98.50 84 CYS A O 1
ATOM 578 N N . ARG A 1 85 ? -6.452 4.820 5.196 1.00 98.38 85 ARG A N 1
ATOM 579 C CA . ARG A 1 85 ? -5.774 5.722 4.278 1.00 98.38 85 ARG A CA 1
ATOM 580 C C . ARG A 1 85 ? -6.020 5.264 2.854 1.00 98.38 85 ARG A C 1
ATOM 582 O O . ARG A 1 85 ? -6.474 4.172 2.556 1.00 98.38 85 ARG A O 1
ATOM 589 N N . LYS A 1 86 ? -5.724 6.183 1.952 1.00 98.25 86 LYS A N 1
ATOM 590 C CA . LYS A 1 86 ? -5.721 5.936 0.523 1.00 98.25 86 LYS A CA 1
ATOM 591 C C . LYS A 1 86 ? -4.371 6.321 -0.033 1.00 98.25 86 LYS A C 1
ATOM 593 O O . LYS A 1 86 ? -3.910 7.447 0.181 1.00 98.25 86 LYS A O 1
ATOM 598 N N . THR A 1 87 ? -3.744 5.412 -0.760 1.00 98.62 87 THR A N 1
ATOM 599 C CA . THR A 1 87 ? -2.524 5.701 -1.505 1.00 98.62 87 THR A CA 1
ATOM 600 C C . THR A 1 87 ? -2.882 6.264 -2.874 1.00 98.62 87 THR A C 1
ATOM 602 O O . THR A 1 87 ? -3.569 5.622 -3.664 1.00 98.62 87 THR A O 1
ATOM 605 N N . VAL A 1 88 ? -2.398 7.470 -3.160 1.00 98.44 88 VAL A N 1
ATOM 606 C CA . VAL A 1 88 ? -2.614 8.190 -4.417 1.00 98.44 88 VAL A CA 1
ATOM 607 C C . VAL A 1 88 ? -1.272 8.422 -5.095 1.00 98.44 88 VAL A C 1
ATOM 609 O O . VAL A 1 88 ? -0.356 8.996 -4.510 1.00 98.44 88 VAL A O 1
ATOM 612 N N . CYS A 1 89 ? -1.158 8.032 -6.352 1.00 98.56 89 CYS A N 1
ATOM 613 C CA . CYS A 1 89 ? 0.020 8.242 -7.168 1.00 98.56 89 CYS A CA 1
ATOM 614 C C . CYS A 1 89 ? 0.033 9.630 -7.804 1.00 98.56 89 CYS A C 1
ATOM 616 O O . CYS A 1 89 ? -0.963 10.108 -8.361 1.00 98.56 89 CYS A O 1
ATOM 618 N N . LYS A 1 90 ? 1.193 10.285 -7.701 1.00 98.19 90 LYS A N 1
ATOM 619 C CA . LYS A 1 90 ? 1.511 11.551 -8.368 1.00 98.19 90 LYS A CA 1
ATOM 620 C C . LYS A 1 90 ? 2.923 11.492 -8.921 1.00 98.19 90 LYS A C 1
ATOM 622 O O . LYS A 1 90 ? 3.881 11.481 -8.149 1.00 98.19 90 LYS A O 1
ATOM 627 N N . PHE A 1 91 ? 3.057 11.466 -10.244 1.00 97.12 91 PHE A N 1
ATOM 628 C CA . PHE A 1 91 ? 4.349 11.390 -10.936 1.00 97.12 91 PHE A CA 1
ATOM 629 C C . PHE A 1 91 ? 5.228 10.230 -10.427 1.00 97.12 91 PHE A C 1
ATOM 631 O O . PHE A 1 91 ? 6.414 10.408 -10.150 1.00 97.12 91 PHE A O 1
ATOM 638 N N . GLY A 1 92 ? 4.616 9.059 -10.225 1.00 96.00 92 GLY A N 1
ATOM 639 C CA . GLY A 1 92 ? 5.253 7.852 -9.682 1.00 96.00 92 GLY A CA 1
ATOM 640 C C . GLY A 1 92 ? 5.660 7.903 -8.209 1.00 96.00 92 GLY A C 1
ATOM 641 O O . GLY A 1 92 ? 6.332 6.998 -7.719 1.00 96.00 92 GLY A O 1
ATOM 642 N N . SER A 1 93 ? 5.260 8.951 -7.486 1.00 97.69 93 SER A N 1
ATOM 643 C CA . SER 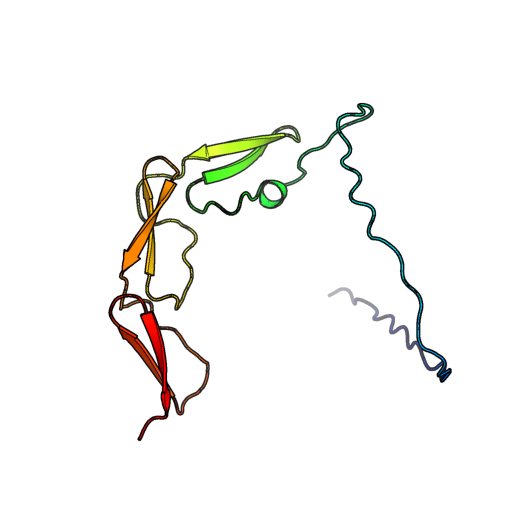A 1 93 ? 5.439 9.050 -6.038 1.00 97.69 93 SER A CA 1
ATOM 644 C C . SER A 1 93 ? 4.130 8.758 -5.302 1.00 97.69 93 SER A C 1
ATOM 646 O O . SER A 1 93 ? 3.110 9.373 -5.634 1.00 97.69 93 SER A O 1
ATOM 648 N N . PRO A 1 94 ? 4.149 7.908 -4.262 1.00 98.12 94 PRO A N 1
ATOM 649 C CA . PRO A 1 94 ? 2.981 7.672 -3.432 1.00 98.12 94 PRO A CA 1
ATOM 650 C C . PRO A 1 94 ? 2.725 8.870 -2.517 1.00 98.12 94 PRO A C 1
ATOM 652 O O . PRO A 1 94 ? 3.624 9.391 -1.853 1.00 98.12 94 PRO A O 1
ATOM 655 N N . GLN A 1 95 ? 1.476 9.306 -2.488 1.00 98.25 95 GLN A N 1
ATOM 656 C CA . GLN A 1 95 ? 0.899 10.237 -1.527 1.00 98.25 95 GLN A CA 1
ATOM 657 C C . GLN A 1 95 ? -0.146 9.491 -0.708 1.00 98.25 95 GLN A C 1
ATOM 659 O O . GLN A 1 95 ? -0.697 8.493 -1.163 1.00 98.25 95 GLN A O 1
ATOM 664 N N . TYR A 1 96 ? -0.428 9.974 0.497 1.00 97.62 96 TYR A N 1
ATOM 665 C CA . TYR A 1 96 ? -1.393 9.327 1.375 1.00 97.62 96 TYR A CA 1
ATOM 666 C C . TYR A 1 96 ? -2.456 10.316 1.815 1.00 97.62 96 TYR A C 1
ATOM 668 O O . TYR A 1 96 ? -2.145 11.352 2.408 1.00 97.62 96 TYR A O 1
ATOM 676 N N . GLU A 1 97 ? -3.701 9.964 1.547 1.00 98.38 97 GLU A N 1
ATOM 677 C CA . GLU A 1 97 ? -4.883 10.718 1.934 1.00 98.38 97 GLU A CA 1
ATOM 678 C C . GLU A 1 97 ? -5.633 9.972 3.041 1.00 98.38 97 GLU A C 1
ATOM 680 O O . GLU A 1 97 ? -5.478 8.765 3.209 1.00 98.38 97 GLU A O 1
ATOM 685 N N . ILE A 1 98 ? -6.411 10.700 3.843 1.00 98.56 98 ILE A N 1
ATOM 686 C CA . ILE A 1 98 ? -7.253 10.088 4.877 1.00 98.56 98 ILE A CA 1
ATOM 687 C C . ILE A 1 98 ? -8.442 9.416 4.196 1.00 98.56 98 ILE A C 1
ATOM 689 O O . ILE A 1 98 ? -9.187 10.092 3.484 1.00 98.56 98 ILE A O 1
ATOM 693 N N . ASP A 1 99 ? -8.676 8.144 4.506 1.00 98.38 99 ASP A N 1
ATOM 694 C CA . ASP A 1 99 ? -9.877 7.420 4.107 1.00 98.38 99 ASP A CA 1
ATOM 695 C C . ASP A 1 99 ? -10.530 6.779 5.334 1.00 98.38 99 ASP A C 1
ATOM 697 O O . ASP A 1 99 ? -10.194 5.681 5.756 1.00 98.38 99 ASP A O 1
ATOM 701 N N . ASN A 1 100 ? -11.491 7.479 5.944 1.00 98.38 100 ASN A N 1
ATOM 702 C CA . ASN A 1 100 ? -12.213 6.909 7.085 1.00 98.38 100 ASN A CA 1
ATOM 703 C C . ASN A 1 100 ? -13.250 5.844 6.673 1.00 98.38 100 ASN A C 1
ATOM 705 O O . ASN A 1 100 ? -13.955 5.331 7.543 1.00 98.38 100 ASN A O 1
ATOM 709 N N . GLY A 1 101 ? -13.405 5.570 5.373 1.00 97.94 101 GLY A N 1
ATOM 710 C CA . GLY A 1 101 ? -14.212 4.465 4.862 1.00 97.94 101 GLY A CA 1
ATOM 711 C C . GLY A 1 101 ? -13.455 3.137 4.814 1.00 97.94 101 GLY A C 1
ATOM 712 O O . GLY A 1 101 ? -14.106 2.096 4.785 1.00 97.94 101 GLY A O 1
ATOM 713 N N . ASP A 1 102 ? -12.123 3.173 4.858 1.00 98.19 102 ASP A N 1
ATOM 714 C CA . ASP A 1 102 ? -11.238 2.005 4.864 1.00 98.19 102 ASP A CA 1
ATOM 715 C C . ASP A 1 102 ? -11.096 1.407 6.277 1.00 98.19 102 ASP A C 1
ATOM 717 O O . ASP A 1 102 ? -10.041 1.432 6.906 1.00 98.19 102 ASP A O 1
ATOM 721 N N . VAL A 1 103 ? -12.227 0.970 6.833 1.00 98.00 103 VAL A N 1
ATOM 722 C CA . VAL A 1 103 ? -12.333 0.488 8.216 1.00 98.00 103 VAL A CA 1
ATOM 723 C C . VAL A 1 103 ? -11.674 -0.890 8.356 1.00 98.00 103 VAL A C 1
ATOM 725 O O . VAL A 1 103 ? -12.025 -1.781 7.584 1.00 98.00 103 VAL A O 1
ATOM 728 N N . PRO A 1 104 ? -10.766 -1.099 9.335 1.00 96.94 104 PRO A N 1
ATOM 729 C CA . PRO A 1 104 ? -10.199 -2.421 9.593 1.00 96.94 104 PRO A CA 1
ATOM 730 C C . PRO A 1 104 ? -11.273 -3.409 10.054 1.00 96.94 104 PRO A C 1
ATOM 732 O O . PRO A 1 104 ? -12.277 -3.015 10.638 1.00 96.94 104 PRO A O 1
ATOM 735 N N . ASP A 1 105 ? -11.023 -4.696 9.853 1.00 96.81 105 ASP A N 1
ATOM 736 C CA . ASP A 1 105 ? -11.780 -5.781 10.476 1.00 96.81 105 ASP A CA 1
ATOM 737 C C . ASP A 1 105 ? -10.782 -6.633 11.265 1.00 96.81 105 ASP A C 1
ATOM 739 O O . ASP A 1 105 ? -9.830 -7.169 10.692 1.00 96.81 105 ASP A O 1
ATOM 743 N N . ASP A 1 106 ? -10.932 -6.684 12.589 1.00 96.31 106 ASP A N 1
ATOM 744 C CA . ASP A 1 106 ? -10.067 -7.482 13.464 1.00 96.31 106 ASP A CA 1
ATOM 745 C C . ASP A 1 106 ? -10.584 -8.917 13.672 1.00 96.31 106 ASP A C 1
ATOM 747 O O . ASP A 1 106 ? -10.032 -9.653 14.494 1.00 96.31 106 ASP A O 1
ATOM 751 N N . ASP A 1 107 ? -11.617 -9.320 12.919 1.00 96.94 107 ASP A N 1
ATOM 752 C CA . ASP A 1 107 ? -12.319 -10.602 13.014 1.00 96.94 107 ASP A CA 1
ATOM 753 C C . ASP A 1 107 ? -12.959 -10.865 14.398 1.00 96.94 107 ASP A C 1
ATOM 755 O O . ASP A 1 107 ? -13.394 -11.988 14.690 1.00 96.94 107 ASP A O 1
ATOM 759 N N . GLU A 1 108 ? -13.084 -9.850 15.263 1.00 96.81 108 GLU A N 1
ATOM 760 C CA . GLU A 1 108 ? -13.675 -9.988 16.591 1.00 96.81 108 GLU A CA 1
ATOM 761 C C . GLU A 1 108 ? -15.097 -9.400 16.636 1.00 96.81 108 GLU A C 1
ATOM 763 O O . GLU A 1 108 ? -15.321 -8.204 16.796 1.00 96.81 108 GLU A O 1
ATOM 768 N N . PRO A 1 109 ? -16.164 -10.222 16.651 1.00 96.38 109 PRO A N 1
ATOM 769 C CA . PRO A 1 109 ? -17.535 -9.703 16.654 1.00 96.38 109 PRO A CA 1
ATOM 770 C C . PRO A 1 109 ? -17.891 -8.895 17.919 1.00 96.38 109 PRO A C 1
ATOM 772 O O . PRO A 1 109 ? -18.969 -8.290 17.983 1.00 96.38 109 PRO A O 1
ATOM 775 N N . CYS A 1 110 ? -17.023 -8.878 18.935 1.00 97.12 110 CYS A N 1
ATOM 776 C CA . CYS A 1 110 ? -17.178 -8.117 20.171 1.00 97.12 110 CYS A CA 1
ATOM 777 C C . CYS A 1 110 ? -16.495 -6.737 20.164 1.00 97.12 110 CYS A C 1
ATOM 779 O O . CYS A 1 110 ? -16.702 -5.977 21.114 1.00 97.12 110 CYS A O 1
ATOM 781 N N . THR A 1 111 ? -15.754 -6.375 19.117 1.00 97.31 111 THR A N 1
ATOM 782 C CA . THR A 1 111 ? -15.077 -5.077 18.963 1.00 97.31 111 THR A CA 1
ATOM 783 C C . THR A 1 111 ? -15.845 -4.165 18.007 1.00 97.31 111 THR A C 1
ATOM 785 O O . THR A 1 111 ? -16.659 -4.601 17.201 1.00 97.31 111 THR A O 1
ATOM 788 N N . LEU A 1 112 ? -15.708 -2.859 18.179 1.00 97.50 112 LEU A N 1
ATOM 789 C CA . LEU A 1 112 ? -16.160 -1.838 17.253 1.00 97.50 112 LEU A CA 1
ATOM 790 C C . LEU A 1 112 ? -14.923 -1.314 16.532 1.00 97.50 112 LEU A C 1
ATOM 792 O O . LEU A 1 112 ? -14.116 -0.614 17.155 1.00 97.50 112 LEU A O 1
ATOM 796 N N . ASP A 1 113 ? -14.827 -1.637 15.249 1.00 98.00 113 ASP A N 1
ATOM 797 C CA . ASP A 1 113 ? -13.783 -1.150 14.358 1.00 98.00 113 ASP A CA 1
A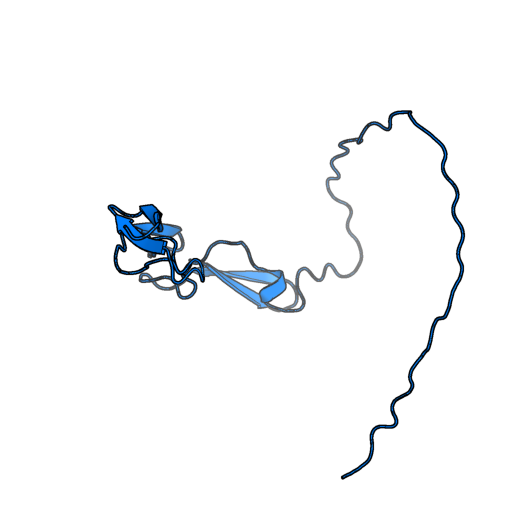TOM 798 C C . ASP A 1 113 ? -14.175 0.183 13.738 1.00 98.00 113 ASP A C 1
ATOM 800 O O . ASP A 1 113 ? -15.301 0.384 13.268 1.00 98.00 113 ASP A O 1
ATOM 804 N N . VAL A 1 114 ? -13.246 1.131 13.783 1.00 97.94 114 VAL A N 1
ATOM 805 C CA . VAL A 1 114 ? -13.439 2.478 13.257 1.00 97.94 114 VAL A CA 1
ATOM 806 C C . VAL A 1 114 ? -12.153 3.025 12.665 1.00 97.94 114 VAL A C 1
ATOM 808 O O . VAL A 1 114 ? -11.054 2.779 13.161 1.00 97.94 114 VAL A O 1
ATOM 811 N N . CYS A 1 115 ? -12.327 3.894 11.678 1.00 98.38 115 CYS A N 1
ATOM 812 C CA . CYS A 1 115 ? -11.321 4.859 11.275 1.00 98.38 115 CYS A CA 1
ATOM 813 C C . CYS A 1 115 ? -11.680 6.250 11.780 1.00 98.38 115 CYS A C 1
ATOM 815 O O . CYS A 1 115 ? -12.807 6.724 11.604 1.00 98.38 115 CYS A O 1
ATOM 817 N N . SER A 1 116 ? -10.714 6.936 12.388 1.00 97.75 116 SER A N 1
ATOM 818 C CA . SER A 1 116 ? -10.887 8.318 12.836 1.00 97.75 116 SER A CA 1
ATOM 819 C C . SER A 1 116 ? -9.665 9.158 12.506 1.00 97.75 116 SER A C 1
ATOM 821 O O . SER A 1 116 ? -8.583 8.943 13.044 1.00 97.75 116 SER A O 1
ATOM 823 N N . ASN A 1 117 ? -9.851 10.150 11.632 1.00 96.81 117 ASN A N 1
ATOM 824 C CA . ASN A 1 117 ? -8.780 11.020 11.132 1.00 96.81 117 ASN A CA 1
ATOM 825 C C . ASN A 1 117 ? -7.595 10.232 10.542 1.00 96.81 117 ASN A C 1
ATOM 827 O O . ASN A 1 117 ? -6.441 10.605 10.749 1.00 96.81 117 ASN A O 1
ATOM 831 N N . GLY A 1 118 ? -7.890 9.148 9.819 1.00 96.88 118 GLY A N 1
ATOM 832 C CA . GLY A 1 118 ? -6.882 8.300 9.182 1.00 96.88 118 GLY A CA 1
ATOM 833 C C . GLY A 1 118 ? -6.127 7.381 10.139 1.00 96.88 118 GLY A C 1
ATOM 834 O O . GLY A 1 118 ? -5.009 6.975 9.837 1.00 96.88 118 GLY A O 1
ATOM 835 N N . LEU A 1 119 ? -6.704 7.103 11.312 1.00 97.88 119 LEU A N 1
ATOM 836 C CA . LEU A 1 119 ? -6.154 6.171 12.290 1.00 97.88 119 LEU A CA 1
ATOM 837 C C . LEU A 1 119 ? -7.138 5.021 12.548 1.00 97.88 119 LEU A C 1
ATOM 839 O O . LEU A 1 119 ? -8.283 5.307 12.926 1.00 97.88 119 LEU A O 1
ATOM 843 N N . PRO A 1 120 ? -6.698 3.759 12.402 1.00 98.00 120 PRO A N 1
ATOM 844 C CA . PRO A 1 120 ? -7.502 2.590 12.741 1.00 98.00 120 PRO A CA 1
ATOM 845 C C . PRO A 1 120 ? -7.612 2.410 14.255 1.00 98.00 120 PRO A C 1
ATOM 847 O O . PRO A 1 120 ? -6.667 2.672 15.007 1.00 98.00 120 PRO A O 1
ATOM 850 N N . SER A 1 121 ? -8.774 1.957 14.721 1.00 96.88 121 SER A N 1
ATOM 851 C CA . SER A 1 121 ? -9.013 1.604 16.118 1.00 96.88 121 SER A CA 1
ATOM 852 C C . SER A 1 121 ? -10.082 0.524 16.236 1.00 96.88 121 SER A C 1
ATOM 854 O O . SER A 1 121 ? -11.166 0.668 15.684 1.00 96.88 121 SER A O 1
ATOM 856 N N . SER A 1 122 ? -9.798 -0.480 17.064 1.00 96.88 122 SER A N 1
ATOM 857 C CA . SER A 1 122 ? -10.742 -1.532 17.450 1.00 96.88 122 SER A CA 1
ATOM 858 C C . SER A 1 122 ? -10.923 -1.495 18.965 1.00 96.88 122 SER A C 1
ATOM 860 O O . SER A 1 122 ? -9.947 -1.502 19.723 1.00 96.88 122 SER A O 1
ATOM 862 N N . THR A 1 123 ? -12.164 -1.368 19.441 1.00 96.44 123 THR A N 1
ATOM 863 C CA . THR A 1 123 ? -12.464 -1.232 20.882 1.00 96.44 123 THR A CA 1
ATOM 864 C C . THR A 1 123 ? -13.613 -2.138 21.316 1.00 96.44 123 THR A C 1
ATOM 866 O O . THR A 1 123 ? -14.548 -2.305 20.545 1.00 96.44 123 THR A O 1
ATOM 869 N N . PRO A 1 124 ? -13.619 -2.714 22.533 1.00 96.81 124 PRO A N 1
ATOM 870 C CA . PRO A 1 124 ? -14.730 -3.557 22.977 1.00 96.81 124 PRO A CA 1
ATOM 871 C C . PRO A 1 124 ? -16.079 -2.826 22.951 1.00 96.81 124 PRO A C 1
ATOM 873 O O . PRO A 1 124 ? -16.193 -1.695 23.430 1.00 96.81 124 PRO A O 1
ATOM 876 N N . LYS A 1 125 ? -17.117 -3.498 22.450 1.00 93.31 125 LYS A N 1
ATOM 877 C CA . LYS A 1 125 ? -18.509 -3.039 22.530 1.00 93.31 125 LYS A CA 1
ATOM 878 C C . LYS A 1 125 ? -18.970 -3.072 24.000 1.00 93.31 125 LYS A C 1
ATOM 880 O O . LYS A 1 125 ? -18.719 -4.053 24.702 1.00 93.31 125 LYS A O 1
ATOM 885 N N . LEU A 1 126 ? -19.619 -1.997 24.464 1.00 83.06 126 LEU A N 1
ATOM 886 C CA . LEU A 1 126 ? -20.190 -1.871 25.819 1.00 83.06 126 LEU A CA 1
ATOM 887 C C . LEU A 1 126 ? -21.643 -2.349 25.892 1.00 83.06 126 LEU A C 1
ATOM 889 O O . LEU A 1 126 ? -22.373 -2.169 24.891 1.00 83.06 126 LEU A O 1
#

Radius of gyration: 25.08 Å; chains: 1; bounding box: 53×54×48 Å

pLDDT: mean 82.6, std 19.55, range [42.31, 98.62]

Secondary structure (DSSP, 8-state):
--------------------------------------S-----SSGGGG--S-TTEEEEEETTEEEEEEPPSEE-SS--TTSSEEEEEETTEEEEEE-TTS----S-TTEEEEEETTEEEEEE--